Protein AF-A0A9P6XIR1-F1 (afdb_monomer_lite)

Organism: Rhizopus oryzae (NCBI:txid64495)

pLDDT: mean 89.81, std 10.38, range [41.34, 97.56]

Radius of gyration: 14.55 Å; chains: 1; bounding box: 37×26×43 Å

Foldseek 3Di:
DLLVVLVVLLVVLDDPPDDDDPCVVVLSSLLSVLLLCVVVDPDCVVNVVSCVVCCVPDPPVRSVVSNVVSCVSSVVPSDDDPVNVVVVCVVCVVVVVPPPD

Secondary structure (DSSP, 8-state):
-HHHHHHHHHHHHS-TT----TTHHHHHHHHHHHHHHHHH-SSSHHHHHHHHHHTTT--HHHHHHHHHHHHHHTTT-----HHHHHHHHHHTHHHHT----

Structure (mmCIF, N/CA/C/O backbone):
data_AF-A0A9P6XIR1-F1
#
_entry.id   AF-A0A9P6XIR1-F1
#
loop_
_atom_site.group_PDB
_atom_site.id
_atom_site.type_symbol
_atom_site.label_atom_id
_atom_site.label_alt_id
_atom_site.label_comp_id
_atom_site.label_asym_id
_atom_site.label_entity_id
_atom_site.label_seq_id
_atom_site.pdbx_PDB_ins_code
_atom_site.Cartn_x
_atom_site.Cartn_y
_atom_site.Cartn_z
_atom_site.occupancy
_atom_site.B_iso_or_equiv
_atom_site.auth_seq_id
_atom_site.auth_comp_id
_atom_site.auth_asym_id
_atom_site.auth_atom_id
_atom_site.pdbx_PDB_model_num
ATOM 1 N N . MET A 1 1 ? 5.616 4.585 -8.630 1.00 89.31 1 MET A N 1
ATOM 2 C CA . MET A 1 1 ? 4.996 3.580 -9.525 1.00 89.31 1 MET A CA 1
ATOM 3 C C . MET A 1 1 ? 4.527 2.338 -8.784 1.00 89.31 1 MET A C 1
ATOM 5 O O . MET A 1 1 ? 3.332 2.093 -8.794 1.00 89.31 1 MET A O 1
ATOM 9 N N . VAL A 1 2 ? 5.398 1.601 -8.084 1.00 94.94 2 VAL A N 1
ATOM 10 C CA . VAL A 1 2 ? 5.014 0.354 -7.381 1.00 94.94 2 VAL A CA 1
ATOM 11 C C . VAL A 1 2 ? 3.833 0.530 -6.414 1.00 94.94 2 VAL A C 1
ATOM 13 O O . VAL A 1 2 ? 2.899 -0.262 -6.452 1.00 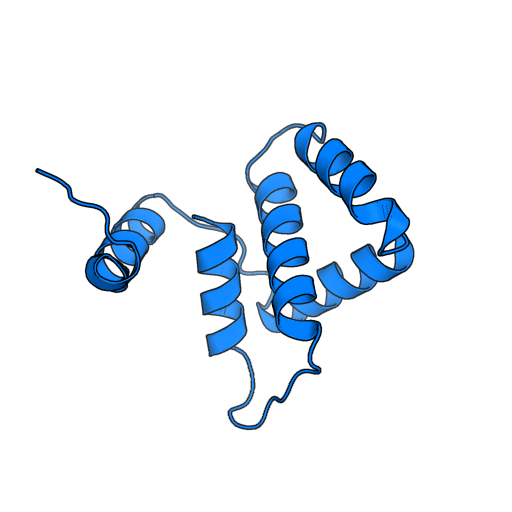94.94 2 VAL A O 1
ATOM 16 N N . ALA A 1 3 ? 3.791 1.619 -5.638 1.00 96.25 3 ALA A N 1
ATOM 17 C CA . ALA A 1 3 ? 2.642 1.926 -4.778 1.00 96.25 3 ALA A CA 1
ATOM 18 C C . ALA A 1 3 ? 1.307 2.059 -5.550 1.00 96.25 3 ALA A C 1
ATOM 20 O O . ALA A 1 3 ? 0.266 1.632 -5.061 1.00 96.25 3 ALA A O 1
ATOM 21 N N . LEU A 1 4 ? 1.319 2.604 -6.773 1.00 94.94 4 LEU A N 1
ATOM 22 C CA . LEU A 1 4 ? 0.113 2.715 -7.607 1.00 94.94 4 LEU A CA 1
ATOM 23 C C . LEU A 1 4 ? -0.330 1.348 -8.136 1.00 94.94 4 LEU A C 1
ATOM 25 O O . LEU A 1 4 ? -1.519 1.047 -8.122 1.00 94.94 4 LEU A O 1
ATOM 29 N N . ILE A 1 5 ? 0.625 0.495 -8.517 1.00 96.38 5 ILE A N 1
ATOM 30 C CA . ILE A 1 5 ? 0.353 -0.898 -8.895 1.00 96.38 5 ILE A CA 1
ATOM 31 C C . ILE A 1 5 ? -0.263 -1.657 -7.711 1.00 96.38 5 ILE A C 1
ATOM 33 O O . ILE A 1 5 ? -1.222 -2.407 -7.880 1.00 96.38 5 ILE A O 1
ATOM 37 N N . TYR A 1 6 ? 0.223 -1.433 -6.487 1.00 97.56 6 TYR A N 1
ATOM 38 C CA . TYR A 1 6 ? -0.378 -2.024 -5.287 1.00 97.56 6 TYR A CA 1
ATOM 39 C C . TYR A 1 6 ? -1.820 -1.562 -5.072 1.00 97.56 6 TYR A C 1
ATOM 41 O O . TYR A 1 6 ? -2.672 -2.382 -4.729 1.00 97.56 6 TYR A O 1
ATOM 49 N N . LEU A 1 7 ? -2.116 -0.280 -5.297 1.00 96.12 7 LEU A N 1
ATOM 50 C CA . LEU A 1 7 ? -3.484 0.237 -5.217 1.00 96.12 7 LEU A CA 1
ATOM 51 C C . LEU A 1 7 ? -4.398 -0.357 -6.289 1.00 96.12 7 LEU A C 1
ATOM 53 O O . LEU A 1 7 ? -5.549 -0.673 -5.988 1.00 96.12 7 LEU A O 1
ATOM 57 N N . ASP A 1 8 ? -3.900 -0.558 -7.506 1.00 94.69 8 ASP A N 1
ATOM 58 C CA . ASP A 1 8 ? -4.673 -1.197 -8.571 1.00 94.69 8 ASP A CA 1
ATOM 59 C C . ASP A 1 8 ? -4.972 -2.676 -8.259 1.00 94.69 8 ASP A C 1
ATOM 61 O O . ASP A 1 8 ? -6.119 -3.130 -8.351 1.00 94.69 8 ASP A O 1
ATOM 65 N N . ARG A 1 9 ? -3.975 -3.410 -7.742 1.00 95.94 9 ARG A N 1
ATOM 66 C CA . ARG A 1 9 ? -4.146 -4.782 -7.227 1.00 95.94 9 ARG A CA 1
ATOM 67 C C . ARG A 1 9 ? -5.173 -4.840 -6.100 1.00 95.94 9 ARG A C 1
ATOM 69 O O . ARG A 1 9 ? -6.013 -5.744 -6.081 1.00 95.94 9 ARG A O 1
ATOM 76 N N . LEU A 1 10 ? -5.119 -3.889 -5.168 1.00 95.44 10 LEU A N 1
ATOM 77 C CA . LEU A 1 10 ? -6.073 -3.784 -4.070 1.00 95.44 10 LEU A CA 1
ATOM 78 C C . LEU A 1 10 ? -7.487 -3.552 -4.610 1.00 95.44 10 LEU A C 1
ATOM 80 O O . LEU A 1 10 ? -8.390 -4.322 -4.292 1.00 95.44 10 LEU A O 1
ATOM 84 N N . LYS A 1 11 ? -7.670 -2.546 -5.472 1.00 92.69 11 LYS A N 1
ATOM 85 C CA . LYS A 1 11 ? -8.960 -2.207 -6.089 1.00 92.69 11 LYS A CA 1
ATOM 86 C C . LYS A 1 11 ? -9.571 -3.404 -6.819 1.00 92.69 11 LYS A C 1
ATOM 88 O O . LYS A 1 11 ? -10.756 -3.675 -6.646 1.00 92.69 11 LYS A O 1
ATOM 93 N N . SER A 1 12 ? -8.761 -4.147 -7.568 1.00 93.00 12 SER A N 1
ATOM 94 C CA . SER A 1 12 ? -9.186 -5.354 -8.291 1.00 93.00 12 SER A CA 1
ATOM 95 C C . SER A 1 12 ? -9.509 -6.542 -7.374 1.00 93.00 12 SER A C 1
ATOM 97 O O . SER A 1 12 ? -10.244 -7.446 -7.769 1.00 93.00 12 SER A O 1
ATOM 99 N N . SER A 1 13 ? -8.980 -6.549 -6.147 1.00 93.31 13 SER A N 1
ATOM 100 C CA . SER A 1 13 ? -9.205 -7.606 -5.150 1.00 93.31 13 SER A CA 1
ATOM 101 C C . SER A 1 13 ? -10.387 -7.317 -4.217 1.00 93.31 13 SER A C 1
ATOM 103 O O . SER A 1 13 ? -10.835 -8.214 -3.500 1.00 93.31 13 SER A O 1
ATOM 105 N N . LEU A 1 14 ? -10.903 -6.085 -4.211 1.00 90.69 14 LEU A N 1
ATOM 106 C CA . LEU A 1 14 ? -12.034 -5.689 -3.379 1.00 90.69 14 LEU A CA 1
ATOM 107 C C . LEU A 1 14 ? -13.378 -6.149 -3.980 1.00 90.69 14 LEU A C 1
ATOM 109 O O . LEU A 1 14 ? -13.586 -6.085 -5.195 1.00 90.69 14 LEU A O 1
ATOM 113 N N . PRO A 1 15 ? -14.342 -6.574 -3.143 1.00 89.19 15 PRO A N 1
ATOM 114 C CA . PRO A 1 15 ? -15.718 -6.787 -3.577 1.00 89.19 15 PRO A CA 1
ATOM 115 C C . PRO A 1 15 ? -16.327 -5.543 -4.241 1.00 89.19 15 PRO A C 1
ATOM 117 O O . PRO A 1 15 ? -16.119 -4.416 -3.803 1.00 89.19 15 PRO A O 1
ATOM 120 N N . ARG A 1 16 ? -17.204 -5.740 -5.235 1.00 82.50 16 ARG A N 1
ATOM 121 C CA . ARG A 1 16 ? -17.880 -4.647 -5.975 1.00 82.50 16 ARG A CA 1
ATOM 122 C C . ARG A 1 16 ? -18.664 -3.647 -5.107 1.00 82.50 16 ARG A C 1
ATOM 124 O O . ARG A 1 16 ? -19.015 -2.581 -5.593 1.00 82.50 16 ARG A O 1
ATOM 131 N N . LYS A 1 17 ? -18.988 -4.005 -3.860 1.00 84.94 17 LYS A N 1
ATOM 132 C CA . LYS A 1 17 ? -19.746 -3.173 -2.910 1.00 84.94 17 LYS A CA 1
ATOM 133 C C . LYS A 1 17 ? -18.886 -2.618 -1.771 1.00 84.94 17 LYS A C 1
ATOM 135 O O . LYS A 1 17 ? -19.438 -2.119 -0.797 1.00 84.94 17 LYS A O 1
ATOM 140 N N . SER A 1 18 ? -17.563 -2.734 -1.857 1.00 85.19 18 SER A N 1
ATOM 141 C CA . SER A 1 18 ? -16.669 -2.134 -0.872 1.00 85.19 18 SER A CA 1
ATOM 142 C C . SER A 1 18 ? -16.837 -0.618 -0.869 1.00 85.19 18 SER A C 1
ATOM 144 O O . SER A 1 18 ? -16.721 0.029 -1.908 1.00 85.19 18 SER A O 1
ATOM 146 N N . GLN A 1 19 ? -17.112 -0.067 0.308 1.00 83.56 19 GLN A N 1
ATOM 147 C CA . GLN A 1 19 ? -17.168 1.368 0.547 1.00 83.56 19 GLN A CA 1
ATOM 148 C C . GLN A 1 19 ? -16.174 1.700 1.650 1.00 83.56 19 GLN A C 1
ATOM 150 O O . GLN A 1 19 ? -16.110 1.003 2.661 1.00 83.56 19 GLN A O 1
ATOM 155 N N . GLY A 1 20 ? -15.363 2.723 1.402 1.00 85.38 20 GLY A N 1
ATOM 156 C CA . GLY A 1 20 ? -14.474 3.296 2.399 1.00 85.38 20 GLY A CA 1
ATOM 157 C C . GLY A 1 20 ? -15.112 4.510 3.059 1.00 85.38 20 GLY A C 1
ATOM 158 O O . GLY A 1 20 ? -16.084 5.077 2.558 1.00 85.38 20 GLY A O 1
ATOM 159 N N . GLU A 1 21 ? -14.520 4.925 4.165 1.00 89.56 21 GLU A N 1
ATOM 160 C CA . GLU A 1 21 ? -14.771 6.226 4.773 1.00 89.56 21 GLU A CA 1
ATOM 161 C C . GLU A 1 21 ? -14.031 7.330 3.999 1.00 89.56 21 GLU A C 1
ATOM 163 O O . GLU A 1 21 ? -13.185 7.055 3.142 1.00 89.56 21 GLU A O 1
ATOM 168 N N . PHE A 1 22 ? -14.321 8.595 4.317 1.00 87.88 22 PHE A N 1
ATOM 169 C CA . PHE A 1 22 ? -13.699 9.759 3.671 1.00 87.88 22 PHE A CA 1
ATOM 170 C C . PHE A 1 22 ? -12.163 9.702 3.679 1.00 87.88 22 PHE A C 1
ATOM 172 O O . PHE A 1 22 ? -11.518 10.104 2.713 1.00 87.88 22 PHE A O 1
ATOM 179 N N . ASP A 1 23 ? -11.573 9.166 4.747 1.00 87.88 23 ASP A N 1
ATOM 180 C CA . ASP A 1 23 ? -10.125 9.108 4.910 1.00 87.88 23 ASP A CA 1
ATOM 181 C C . ASP A 1 23 ? -9.467 7.851 4.304 1.00 87.88 23 ASP A C 1
ATOM 183 O O . ASP A 1 23 ? -8.237 7.756 4.210 1.00 87.88 23 ASP A O 1
ATOM 187 N N . THR A 1 24 ? -10.277 6.886 3.855 1.00 90.56 24 THR A N 1
ATOM 188 C CA . THR A 1 24 ? -9.806 5.576 3.391 1.00 90.56 24 THR A CA 1
ATOM 189 C C . THR A 1 24 ? -8.844 5.679 2.206 1.00 90.56 24 THR A C 1
ATOM 191 O O . THR A 1 24 ? -7.809 5.016 2.250 1.00 90.56 24 THR A O 1
ATOM 194 N N . PRO A 1 25 ? -9.077 6.516 1.174 1.00 90.44 25 PRO A N 1
ATOM 195 C CA . PRO A 1 25 ? -8.123 6.656 0.074 1.00 90.44 25 PRO A CA 1
ATOM 196 C C . PRO A 1 25 ? -6.726 7.098 0.537 1.00 90.44 25 PRO A C 1
ATOM 198 O O . PRO A 1 25 ? -5.728 6.570 0.047 1.00 90.44 25 PRO A O 1
ATOM 201 N N . TYR A 1 26 ? -6.640 8.008 1.516 1.00 90.50 26 TYR A N 1
ATOM 202 C CA . TYR A 1 26 ? -5.359 8.479 2.054 1.00 90.50 26 TYR A CA 1
ATOM 203 C C . TYR A 1 26 ? -4.650 7.383 2.851 1.00 90.50 26 TYR A C 1
ATOM 205 O O . TYR A 1 26 ? -3.456 7.159 2.654 1.00 90.50 26 TYR A O 1
ATOM 213 N N . LYS A 1 27 ? -5.391 6.648 3.693 1.00 92.38 27 LYS A N 1
ATOM 214 C CA . LYS A 1 27 ? -4.881 5.476 4.423 1.00 92.38 27 LYS A CA 1
ATOM 215 C C . LYS A 1 27 ? -4.299 4.436 3.467 1.00 92.38 27 LYS A C 1
ATOM 217 O O . LYS A 1 27 ? -3.174 3.982 3.657 1.00 92.38 27 LYS A O 1
ATOM 222 N N 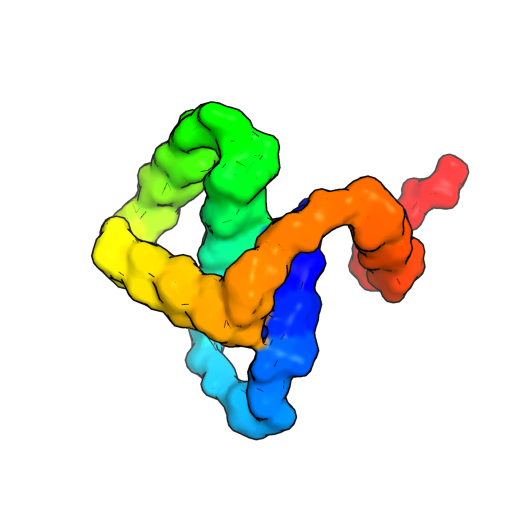. LEU A 1 28 ? -5.042 4.096 2.414 1.00 94.75 28 LEU A N 1
ATOM 223 C CA . LEU A 1 28 ? -4.610 3.122 1.412 1.00 94.75 28 LEU A CA 1
ATOM 224 C C . LEU A 1 28 ? -3.359 3.587 0.665 1.00 94.75 28 LEU A C 1
ATOM 226 O O . LEU A 1 28 ? -2.442 2.792 0.465 1.00 94.75 28 LEU A O 1
ATOM 230 N N . PHE A 1 29 ? -3.299 4.865 0.283 1.00 94.62 29 PHE A N 1
ATOM 231 C CA . PHE A 1 29 ? -2.134 5.425 -0.397 1.00 94.62 29 PHE A CA 1
ATOM 232 C C . PHE A 1 29 ? -0.881 5.393 0.488 1.00 94.62 29 PHE A C 1
ATOM 234 O O . PHE A 1 29 ? 0.162 4.919 0.042 1.00 94.62 29 PHE A O 1
ATOM 241 N N . ILE A 1 30 ? -0.987 5.816 1.752 1.00 93.94 30 ILE A N 1
ATOM 242 C CA . ILE A 1 30 ? 0.133 5.794 2.708 1.00 93.94 30 ILE A CA 1
ATOM 243 C C . ILE A 1 30 ? 0.660 4.367 2.894 1.00 93.94 30 ILE A C 1
ATOM 245 O O . ILE A 1 30 ? 1.865 4.139 2.799 1.00 93.94 30 ILE A O 1
ATOM 249 N N . VAL A 1 31 ? -0.232 3.395 3.101 1.00 96.00 31 VAL A N 1
ATOM 250 C CA . VAL A 1 31 ? 0.152 1.985 3.275 1.00 96.00 31 VAL A CA 1
ATOM 251 C C . VAL A 1 31 ? 0.839 1.443 2.028 1.00 96.00 31 VAL A C 1
ATOM 253 O O . VAL A 1 31 ? 1.862 0.771 2.137 1.00 96.00 31 VAL A O 1
ATOM 256 N N . ALA A 1 32 ? 0.323 1.760 0.840 1.00 97.12 32 ALA A N 1
ATOM 257 C CA . ALA A 1 32 ? 0.931 1.329 -0.412 1.00 97.12 32 ALA A CA 1
ATOM 258 C C . ALA A 1 32 ? 2.352 1.892 -0.591 1.00 97.12 32 ALA A C 1
ATOM 260 O O . ALA A 1 32 ? 3.225 1.182 -1.090 1.00 97.12 32 ALA A O 1
ATOM 261 N N . VAL A 1 33 ? 2.601 3.136 -0.163 1.00 95.12 33 VAL A N 1
ATOM 262 C CA . VAL A 1 33 ? 3.937 3.756 -0.186 1.00 95.12 33 VAL A CA 1
ATOM 263 C C . VAL A 1 33 ? 4.880 3.079 0.810 1.00 95.12 33 VAL A C 1
ATOM 265 O O . VAL A 1 33 ? 5.981 2.698 0.420 1.00 95.12 33 VAL A O 1
ATOM 268 N N . VAL A 1 34 ? 4.446 2.857 2.054 1.00 94.75 34 VAL A N 1
ATOM 269 C CA . VAL A 1 34 ? 5.262 2.175 3.078 1.00 94.75 34 VAL A CA 1
ATOM 270 C C . VAL A 1 34 ? 5.632 0.759 2.631 1.00 94.75 34 VAL A C 1
ATOM 272 O O . VAL A 1 34 ? 6.799 0.379 2.700 1.00 94.75 34 VAL A O 1
ATOM 275 N N . LEU A 1 35 ? 4.668 -0.011 2.114 1.00 95.81 35 LEU A N 1
ATOM 276 C CA . LEU A 1 35 ? 4.923 -1.357 1.595 1.00 95.81 35 LEU A CA 1
ATOM 277 C C . LEU A 1 35 ? 5.857 -1.347 0.380 1.00 95.81 35 LEU A C 1
ATOM 279 O O . LEU A 1 35 ? 6.649 -2.271 0.220 1.00 95.81 35 LEU A O 1
ATOM 283 N N . ALA A 1 36 ? 5.766 -0.335 -0.487 1.00 95.31 36 ALA A N 1
ATOM 284 C CA . ALA A 1 36 ? 6.664 -0.211 -1.631 1.00 95.31 36 ALA A CA 1
ATOM 285 C C . ALA A 1 36 ? 8.106 0.055 -1.178 1.00 95.31 36 ALA A C 1
ATOM 287 O O . ALA A 1 36 ? 9.001 -0.649 -1.638 1.00 95.31 36 ALA A O 1
ATOM 288 N N . SER A 1 37 ? 8.327 0.990 -0.247 1.00 93.44 37 SER A N 1
ATOM 289 C CA . SER A 1 37 ? 9.663 1.248 0.311 1.00 93.44 37 SER A CA 1
ATOM 290 C C . SER A 1 37 ? 10.237 0.010 0.999 1.00 93.44 37 SER A C 1
ATOM 292 O O . SER A 1 37 ? 11.332 -0.409 0.648 1.00 93.44 37 SER A O 1
ATOM 294 N N . LYS A 1 38 ? 9.467 -0.664 1.868 1.00 92.31 38 LYS A N 1
ATOM 295 C CA . LYS A 1 38 ? 9.904 -1.900 2.552 1.00 92.31 38 LYS A CA 1
ATOM 296 C C . LYS A 1 38 ? 10.255 -3.057 1.611 1.00 92.31 38 LYS A C 1
ATOM 298 O O . LYS A 1 38 ? 10.972 -3.963 2.016 1.00 92.31 38 LYS A O 1
ATOM 303 N N . PHE A 1 39 ? 9.672 -3.098 0.412 1.00 91.50 39 PHE A N 1
ATOM 304 C CA . PHE A 1 39 ? 9.856 -4.215 -0.519 1.00 91.50 39 PHE A CA 1
ATOM 305 C C . PHE A 1 39 ? 10.946 -3.958 -1.566 1.00 91.50 39 PHE A C 1
ATOM 307 O O . PHE A 1 39 ? 11.544 -4.908 -2.062 1.00 91.50 39 PHE A O 1
ATOM 314 N N . ILE A 1 40 ? 11.160 -2.697 -1.952 1.00 89.06 40 ILE A N 1
ATOM 315 C CA . ILE A 1 40 ? 12.117 -2.316 -3.003 1.00 89.06 40 ILE A CA 1
ATOM 316 C C . ILE A 1 40 ? 13.483 -1.980 -2.413 1.00 89.06 40 ILE A C 1
ATOM 318 O O . ILE A 1 40 ? 14.499 -2.216 -3.062 1.00 89.06 40 ILE A O 1
ATOM 322 N N . GLU A 1 41 ? 13.503 -1.368 -1.234 1.00 87.38 41 GLU A N 1
ATOM 323 C CA . GLU A 1 41 ? 14.731 -0.887 -0.621 1.00 87.38 41 GLU A CA 1
ATOM 324 C C . GLU A 1 41 ? 15.328 -1.955 0.293 1.00 87.38 41 GLU A C 1
ATOM 326 O O . GLU A 1 41 ? 14.624 -2.591 1.074 1.00 87.38 41 GLU A O 1
ATOM 331 N N . ASP A 1 42 ? 16.650 -2.112 0.226 1.00 87.19 42 ASP A N 1
ATOM 332 C CA . ASP A 1 42 ? 17.396 -3.009 1.115 1.00 87.19 42 ASP A CA 1
ATOM 333 C C . ASP A 1 42 ? 17.646 -2.387 2.505 1.00 87.19 42 ASP A C 1
ATOM 335 O O . ASP A 1 42 ? 18.166 -3.054 3.402 1.00 87.19 42 ASP A O 1
ATOM 339 N N . SER A 1 43 ? 17.312 -1.101 2.693 1.00 89.62 43 SER A N 1
ATOM 340 C CA . SER A 1 43 ? 17.460 -0.381 3.960 1.00 89.62 43 SER A CA 1
ATOM 341 C C . SER A 1 43 ? 16.133 0.174 4.475 1.00 89.62 43 SER A C 1
ATOM 343 O O . SER A 1 43 ? 15.200 0.457 3.728 1.00 89.62 43 SER A O 1
ATOM 345 N N . ASP A 1 44 ? 16.064 0.383 5.789 1.00 86.62 44 ASP A N 1
ATOM 346 C CA . ASP A 1 44 ? 14.868 0.902 6.455 1.00 86.62 44 ASP A CA 1
ATOM 347 C C . ASP A 1 44 ? 14.818 2.439 6.507 1.00 86.62 44 ASP A C 1
ATOM 349 O O . ASP A 1 44 ? 13.983 3.002 7.215 1.00 86.62 44 ASP A O 1
ATOM 353 N N . ASP A 1 45 ? 15.717 3.158 5.833 1.00 89.38 45 ASP A N 1
ATOM 354 C CA . ASP A 1 45 ? 15.856 4.609 6.019 1.00 89.38 45 ASP A CA 1
ATOM 355 C C . ASP A 1 45 ? 14.624 5.377 5.539 1.00 89.38 45 ASP A C 1
ATOM 357 O O . ASP A 1 45 ? 14.035 6.134 6.315 1.00 89.38 45 ASP A O 1
ATOM 361 N N . VAL A 1 46 ? 14.171 5.130 4.307 1.00 88.75 46 VAL A N 1
ATOM 362 C CA . VAL A 1 46 ? 12.984 5.805 3.759 1.00 88.75 46 VAL A CA 1
ATOM 363 C C . VAL A 1 46 ? 11.735 5.372 4.508 1.00 88.75 46 VAL A C 1
ATOM 365 O O . VAL A 1 46 ? 10.916 6.214 4.877 1.00 88.75 46 VAL A O 1
ATOM 368 N N . THR A 1 47 ? 11.619 4.080 4.819 1.00 88.81 47 THR A N 1
ATOM 369 C CA . THR A 1 47 ? 10.534 3.554 5.652 1.00 88.81 47 THR A CA 1
ATOM 370 C C . THR A 1 47 ? 10.476 4.299 6.989 1.00 88.81 47 THR A C 1
ATOM 372 O O . THR A 1 47 ? 9.427 4.835 7.348 1.00 88.81 47 THR A O 1
ATOM 375 N N . ARG A 1 48 ? 11.596 4.433 7.710 1.00 90.81 48 ARG A N 1
ATOM 376 C CA . ARG A 1 48 ? 11.662 5.182 8.976 1.00 90.81 48 ARG A CA 1
ATOM 377 C C . ARG A 1 48 ? 11.306 6.656 8.804 1.00 90.81 48 ARG A C 1
ATOM 379 O O . ARG A 1 48 ? 10.578 7.196 9.639 1.00 90.81 48 ARG A O 1
ATOM 386 N N . SER A 1 49 ? 11.761 7.300 7.731 1.00 91.44 49 SER A N 1
ATOM 387 C CA . SER A 1 49 ? 11.392 8.684 7.417 1.00 91.44 49 SER A CA 1
ATOM 388 C C . SER A 1 49 ? 9.888 8.843 7.185 1.00 91.44 49 SER A C 1
ATOM 390 O O . SER A 1 49 ? 9.287 9.758 7.750 1.00 91.44 49 SER A O 1
ATOM 392 N N . ILE A 1 50 ? 9.256 7.935 6.433 1.00 90.56 50 ILE A N 1
ATOM 393 C CA . ILE A 1 50 ? 7.803 7.943 6.209 1.00 90.56 50 ILE A CA 1
ATOM 394 C C . ILE A 1 50 ? 7.063 7.729 7.531 1.00 90.56 50 ILE A C 1
ATOM 396 O O . ILE A 1 50 ? 6.156 8.495 7.848 1.00 90.56 50 ILE A O 1
ATOM 400 N N . HIS A 1 51 ? 7.472 6.736 8.325 1.00 90.44 51 HIS A N 1
ATOM 401 C CA . HIS A 1 51 ? 6.893 6.462 9.643 1.00 90.44 51 HIS A CA 1
ATOM 402 C C . HIS A 1 51 ? 6.971 7.683 10.574 1.00 90.44 51 HIS A C 1
ATOM 404 O O . HIS A 1 51 ? 5.996 7.999 11.251 1.00 90.44 51 HIS A O 1
ATOM 410 N N . SER A 1 52 ? 8.103 8.392 10.589 1.00 92.12 52 SER A N 1
ATOM 411 C CA . SER A 1 52 ? 8.266 9.628 11.362 1.00 92.12 52 SER A CA 1
ATOM 412 C C . SER A 1 52 ? 7.298 10.716 10.889 1.00 92.12 52 SER A C 1
ATOM 414 O O . SER A 1 52 ? 6.594 11.317 11.704 1.00 92.12 52 SER A O 1
ATOM 416 N N . PHE A 1 53 ? 7.184 10.903 9.571 1.00 91.75 53 PHE A N 1
ATOM 417 C CA . PHE A 1 53 ? 6.304 11.900 8.961 1.00 91.75 53 PHE A CA 1
ATOM 418 C C . PHE A 1 53 ? 4.817 11.671 9.276 1.00 91.75 53 PHE A C 1
ATOM 420 O O . PHE A 1 53 ? 4.088 12.628 9.523 1.00 91.75 53 PHE A O 1
ATOM 427 N N . ILE A 1 54 ? 4.365 10.414 9.311 1.00 91.38 54 ILE A N 1
ATOM 428 C CA . ILE A 1 54 ? 2.955 10.066 9.565 1.00 91.38 54 ILE A CA 1
ATOM 429 C C . ILE A 1 54 ? 2.630 9.819 11.045 1.00 91.38 54 ILE A C 1
ATOM 431 O O . ILE A 1 54 ? 1.458 9.673 11.386 1.00 91.38 54 ILE A O 1
ATOM 435 N N . SER A 1 55 ? 3.636 9.783 11.924 1.00 91.75 55 SER A N 1
ATOM 436 C CA . SER A 1 55 ? 3.460 9.510 13.359 1.00 91.75 55 SER A CA 1
ATOM 437 C C . SER A 1 55 ? 2.488 10.442 14.105 1.00 91.75 55 SER A C 1
ATOM 439 O O . SER A 1 55 ? 1.861 9.969 15.054 1.00 91.75 55 SER A O 1
ATOM 441 N N . PRO A 1 56 ? 2.274 11.716 13.702 1.00 93.31 56 PRO A N 1
ATOM 442 C CA . PRO A 1 56 ? 1.241 12.552 14.319 1.00 93.31 56 PRO A CA 1
ATOM 443 C C . PRO A 1 56 ? -0.191 12.135 13.953 1.00 93.31 56 PRO A C 1
ATOM 445 O O . PRO A 1 56 ? -1.132 12.568 14.613 1.00 93.31 56 PRO A O 1
ATOM 448 N N . LEU A 1 57 ? -0.363 11.349 12.885 1.00 90.69 57 LEU A N 1
ATOM 449 C CA . LEU A 1 57 ? -1.664 10.926 12.361 1.00 90.69 57 LEU A CA 1
ATOM 450 C C . LEU A 1 57 ? -2.003 9.484 12.743 1.00 90.69 57 LEU A C 1
ATOM 452 O O . LEU A 1 57 ? -3.166 9.185 12.992 1.00 90.69 57 LEU A O 1
ATOM 456 N N . TYR A 1 58 ? -0.999 8.603 12.779 1.00 91.19 58 TYR A N 1
ATOM 457 C CA . TYR A 1 58 ? -1.175 7.180 13.055 1.00 91.19 58 TYR A CA 1
ATOM 458 C C . TYR A 1 58 ? -0.093 6.674 14.001 1.00 91.19 58 TYR A C 1
ATOM 460 O O . TYR A 1 58 ? 1.103 6.893 13.791 1.00 91.19 58 TYR A O 1
ATOM 468 N N . SER A 1 59 ? -0.503 5.917 15.013 1.00 92.00 59 SER A N 1
ATOM 469 C CA . SER A 1 59 ? 0.425 5.155 15.839 1.00 92.00 59 SER A CA 1
ATOM 470 C C . SER A 1 59 ? 1.075 4.023 15.036 1.00 92.00 59 SER A C 1
ATOM 472 O O . SER A 1 59 ? 0.528 3.513 14.055 1.00 92.00 59 SER A O 1
ATOM 474 N N . ALA A 1 60 ? 2.235 3.550 15.501 1.00 90.38 60 ALA A N 1
ATOM 475 C CA . ALA A 1 60 ? 2.906 2.400 14.891 1.00 90.38 60 ALA A CA 1
ATOM 476 C C . ALA A 1 60 ? 2.012 1.145 14.858 1.00 90.38 60 ALA A C 1
ATOM 478 O O . ALA A 1 60 ? 2.106 0.340 13.935 1.00 90.38 60 ALA A O 1
ATOM 479 N N . ARG A 1 61 ? 1.131 0.979 15.854 1.00 93.75 61 ARG A N 1
ATOM 480 C CA . ARG A 1 61 ? 0.186 -0.141 15.904 1.00 93.75 61 ARG A CA 1
ATOM 481 C C . ARG A 1 61 ? -0.860 -0.038 14.798 1.00 93.75 61 ARG A C 1
ATOM 483 O O . ARG A 1 61 ? -1.039 -1.005 14.068 1.00 93.75 61 ARG A O 1
ATOM 490 N N . GLU A 1 62 ? -1.496 1.122 14.657 1.00 93.19 62 GLU A N 1
ATOM 491 C CA . GLU A 1 62 ? -2.504 1.352 13.616 1.00 93.19 62 GLU A CA 1
ATOM 492 C C . GLU A 1 62 ? -1.915 1.146 12.224 1.00 93.19 62 GLU A C 1
ATOM 494 O O . GLU A 1 62 ? -2.516 0.459 11.401 1.00 93.19 62 GLU A O 1
ATOM 499 N N . LEU A 1 63 ? -0.705 1.657 11.981 1.00 92.75 63 LEU A N 1
ATOM 500 C CA . LEU A 1 63 ? -0.049 1.457 10.695 1.00 92.75 63 LEU A CA 1
ATOM 501 C C . LEU A 1 63 ? 0.224 -0.025 10.418 1.00 92.75 63 LEU A C 1
ATOM 503 O O . LEU A 1 63 ? -0.084 -0.511 9.334 1.00 92.75 63 LEU A O 1
ATOM 507 N N . ASN A 1 64 ? 0.729 -0.764 11.408 1.00 93.62 64 ASN A N 1
ATOM 508 C CA . ASN A 1 64 ? 0.961 -2.200 11.267 1.00 93.62 64 ASN A CA 1
ATOM 509 C C . ASN A 1 64 ? -0.340 -2.967 10.969 1.00 93.62 64 ASN A C 1
ATOM 511 O O . ASN A 1 64 ? -0.330 -3.905 10.169 1.00 93.62 64 ASN A O 1
ATOM 515 N N . ASP A 1 65 ? -1.457 -2.585 11.589 1.00 95.75 65 ASP A N 1
ATOM 516 C CA . ASP A 1 65 ? -2.767 -3.200 11.345 1.00 95.75 65 ASP A CA 1
ATOM 517 C C . ASP A 1 65 ? -3.289 -2.872 9.934 1.00 95.75 65 ASP A C 1
ATOM 519 O O . ASP A 1 65 ? -3.824 -3.744 9.235 1.00 95.75 65 ASP A O 1
ATOM 523 N N . MET A 1 66 ? -3.062 -1.641 9.469 1.00 95.12 66 MET A N 1
ATOM 524 C CA . MET A 1 66 ? -3.375 -1.207 8.107 1.00 95.12 66 MET A CA 1
ATOM 525 C C . MET A 1 66 ? -2.532 -1.953 7.060 1.00 95.12 66 MET A C 1
ATOM 527 O O . MET A 1 66 ? -3.082 -2.454 6.077 1.00 95.12 66 MET A O 1
ATOM 531 N N . GLU A 1 67 ? -1.225 -2.102 7.288 1.00 95.81 67 GLU A N 1
ATOM 532 C CA . GLU A 1 67 ? -0.322 -2.882 6.433 1.00 95.81 67 GLU A CA 1
ATOM 533 C C . GLU A 1 67 ? -0.765 -4.345 6.344 1.00 95.81 67 GLU A C 1
ATOM 535 O O . GLU A 1 67 ? -0.925 -4.880 5.246 1.00 95.81 67 GLU A O 1
ATOM 540 N N . ARG A 1 68 ? -1.040 -4.993 7.483 1.00 97.00 68 ARG A N 1
ATOM 541 C CA . ARG A 1 68 ? -1.518 -6.388 7.525 1.00 97.00 68 ARG A CA 1
ATOM 542 C C . ARG A 1 68 ? -2.818 -6.571 6.749 1.00 97.00 68 ARG A C 1
ATOM 544 O O . ARG A 1 68 ? -2.946 -7.535 5.993 1.00 97.00 68 ARG A O 1
ATOM 551 N N . SER A 1 69 ? -3.760 -5.646 6.911 1.00 95.69 69 SER A N 1
ATOM 552 C CA . SER A 1 69 ? -5.045 -5.679 6.207 1.00 95.69 69 SER A CA 1
ATOM 553 C C . SER A 1 69 ? -4.860 -5.543 4.695 1.00 95.69 69 SER A C 1
ATOM 555 O O . SER A 1 69 ? -5.433 -6.316 3.927 1.00 95.69 69 SER A O 1
ATOM 557 N N . PHE A 1 70 ? -4.002 -4.617 4.260 1.00 96.81 70 PHE A N 1
ATOM 558 C CA . PHE A 1 70 ? -3.662 -4.441 2.850 1.00 96.81 70 PHE A CA 1
ATOM 559 C C . PHE A 1 70 ? -3.041 -5.716 2.265 1.00 96.81 70 PHE A C 1
ATOM 561 O O . PHE A 1 70 ? -3.504 -6.214 1.236 1.00 96.81 70 PHE A O 1
ATOM 568 N N . LEU A 1 71 ? -2.036 -6.281 2.946 1.00 97.44 71 LEU A N 1
ATOM 569 C CA . LEU A 1 71 ? -1.337 -7.505 2.536 1.00 97.44 71 LEU A CA 1
ATOM 570 C C . LEU A 1 71 ? -2.283 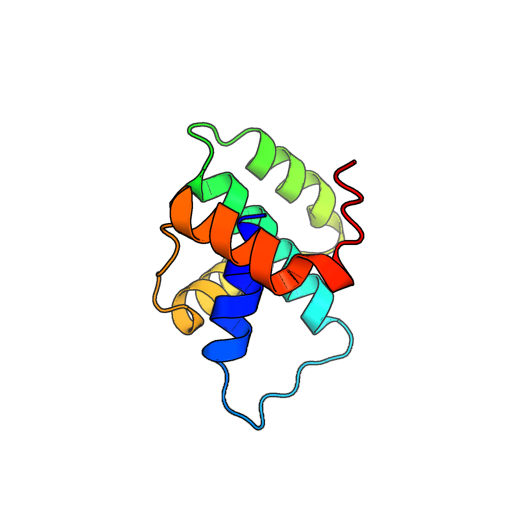-8.697 2.387 1.00 97.44 71 LEU A C 1
ATOM 572 O O . LEU A 1 71 ? -2.160 -9.459 1.424 1.00 97.44 71 LEU A O 1
ATOM 5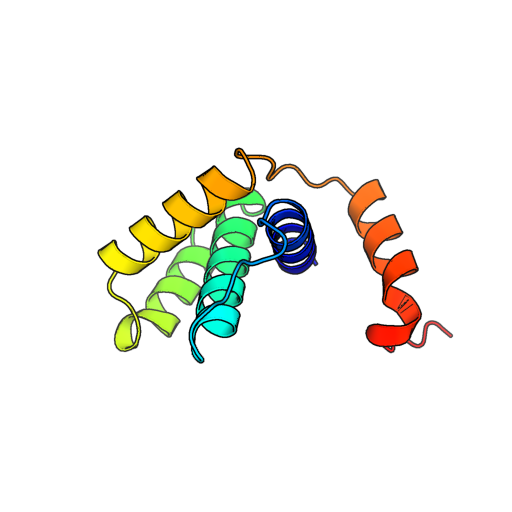76 N N . ALA A 1 72 ? -3.242 -8.838 3.303 1.00 96.75 72 ALA A N 1
ATOM 577 C CA . ALA A 1 72 ? -4.252 -9.886 3.241 1.00 96.75 72 ALA A CA 1
ATOM 578 C C . ALA A 1 72 ? -5.134 -9.753 1.989 1.00 96.75 72 ALA A C 1
ATOM 580 O O . ALA A 1 72 ? -5.367 -10.745 1.295 1.00 96.75 72 ALA A O 1
ATOM 581 N N . ILE A 1 73 ? -5.570 -8.532 1.6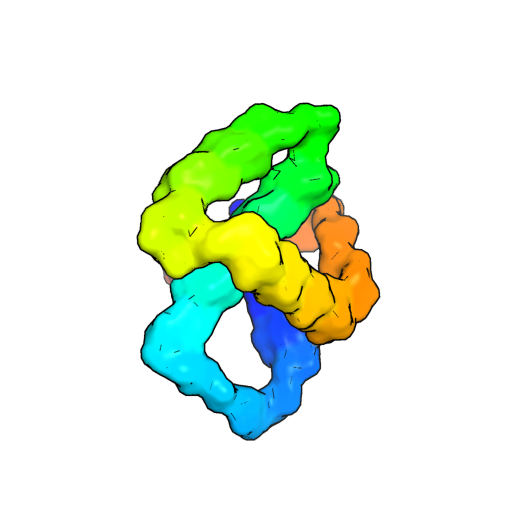56 1.00 95.56 73 ILE A N 1
ATOM 582 C CA . ILE A 1 73 ? -6.419 -8.273 0.482 1.00 95.56 73 ILE A CA 1
ATOM 583 C C . ILE A 1 73 ? -5.662 -8.575 -0.815 1.00 95.56 73 ILE A C 1
ATOM 585 O O . ILE A 1 73 ? -6.185 -9.282 -1.677 1.00 95.56 73 ILE A O 1
ATOM 589 N N . VAL A 1 74 ? -4.413 -8.114 -0.944 1.00 96.06 74 VAL A N 1
ATOM 590 C CA . VAL A 1 74 ? -3.586 -8.390 -2.137 1.00 96.06 74 VAL A CA 1
ATOM 591 C C . VAL A 1 74 ? -2.958 -9.788 -2.131 1.00 96.06 74 VAL A C 1
ATOM 593 O O . VAL A 1 74 ? -2.207 -10.135 -3.044 1.00 96.06 74 VAL A O 1
ATOM 596 N N . LYS A 1 75 ? -3.255 -10.612 -1.117 1.00 96.50 75 LYS A N 1
ATOM 597 C CA . LYS A 1 75 ? -2.735 -11.978 -0.946 1.00 96.50 75 LYS A CA 1
ATOM 598 C C . LYS A 1 75 ? -1.206 -12.040 -1.034 1.00 96.50 75 LYS A C 1
ATOM 600 O O . LYS A 1 75 ? -0.664 -12.931 -1.685 1.00 96.50 75 LYS A O 1
ATOM 605 N N . TYR A 1 76 ? -0.526 -11.066 -0.426 1.00 95.88 76 TYR A N 1
ATOM 606 C CA . TYR A 1 76 ? 0.938 -10.925 -0.428 1.00 95.88 76 TYR A CA 1
ATOM 607 C C . TYR A 1 76 ? 1.584 -10.837 -1.825 1.00 95.88 76 TYR A C 1
ATOM 609 O O . TYR A 1 76 ? 2.798 -10.987 -1.964 1.00 95.88 76 TYR A O 1
ATOM 617 N N . LYS A 1 77 ? 0.808 -10.551 -2.879 1.00 95.38 77 LYS A N 1
ATOM 618 C CA . LYS A 1 77 ? 1.335 -10.315 -4.227 1.00 95.38 77 LYS A CA 1
ATOM 619 C C . LYS A 1 77 ? 1.956 -8.920 -4.290 1.00 95.38 77 LYS A C 1
ATOM 621 O O . LYS A 1 77 ? 1.310 -7.976 -4.739 1.00 95.38 77 LYS A O 1
ATOM 626 N N . LEU A 1 78 ? 3.193 -8.796 -3.808 1.00 95.06 78 LEU A N 1
ATOM 627 C CA . LEU A 1 78 ? 3.972 -7.550 -3.803 1.00 95.06 78 LEU A CA 1
ATOM 628 C C . LEU A 1 78 ? 5.059 -7.506 -4.874 1.00 95.06 78 LEU A C 1
ATOM 630 O O . LEU A 1 78 ? 5.443 -6.430 -5.303 1.00 95.06 78 LEU A O 1
ATOM 634 N N . TYR A 1 79 ? 5.520 -8.653 -5.370 1.00 95.44 79 TYR A N 1
ATOM 635 C CA . TYR A 1 79 ? 6.518 -8.654 -6.434 1.00 95.44 79 TYR A CA 1
ATOM 636 C C . TYR A 1 79 ? 6.010 -7.875 -7.655 1.00 95.44 79 TYR A C 1
ATOM 638 O O . TYR A 1 79 ? 4.894 -8.116 -8.122 1.00 95.44 79 TYR A O 1
ATOM 646 N N . VAL A 1 80 ? 6.814 -6.925 -8.128 1.00 95.44 80 VAL A N 1
ATOM 647 C CA . VAL A 1 80 ? 6.573 -6.113 -9.324 1.00 95.44 80 VAL A CA 1
ATOM 648 C C . VAL A 1 80 ? 7.862 -6.121 -10.128 1.00 95.44 80 VAL A C 1
ATOM 650 O O . VAL A 1 80 ? 8.929 -5.817 -9.597 1.00 95.44 80 VAL A O 1
ATOM 653 N N . ASN A 1 81 ? 7.768 -6.479 -11.403 1.00 94.69 81 ASN A N 1
ATOM 654 C CA . ASN A 1 81 ? 8.910 -6.472 -12.312 1.00 94.69 81 ASN A CA 1
ATOM 655 C C . ASN A 1 81 ? 8.847 -5.273 -13.272 1.00 94.69 81 ASN A C 1
ATOM 657 O O . ASN A 1 81 ? 7.841 -4.572 -13.361 1.00 94.69 81 ASN A O 1
ATOM 661 N N . LEU A 1 82 ? 9.933 -5.042 -14.012 1.00 93.94 82 LEU A N 1
ATOM 662 C CA . LEU A 1 82 ? 10.031 -3.907 -14.937 1.00 93.94 82 LEU A CA 1
ATOM 663 C C . LEU A 1 82 ? 9.011 -3.968 -16.084 1.00 93.94 82 LEU A C 1
ATOM 665 O O . LEU A 1 82 ? 8.538 -2.924 -16.520 1.00 93.94 82 LEU A O 1
ATOM 669 N N . VAL A 1 83 ? 8.650 -5.170 -16.546 1.00 96.06 83 VAL A N 1
ATOM 670 C CA . VAL A 1 83 ? 7.651 -5.357 -17.613 1.00 96.06 83 VAL A CA 1
ATOM 671 C C . VAL A 1 83 ? 6.275 -4.894 -17.142 1.00 96.06 83 VAL A C 1
ATOM 673 O O . VAL A 1 83 ? 5.572 -4.199 -17.867 1.00 96.06 83 VAL A O 1
ATOM 676 N N . GLU A 1 84 ? 5.905 -5.230 -15.909 1.00 95.25 84 GLU A N 1
ATOM 677 C CA . GLU A 1 84 ? 4.658 -4.781 -15.296 1.00 95.25 84 GLU A CA 1
ATOM 678 C C . GLU A 1 84 ? 4.641 -3.264 -15.093 1.00 95.25 84 GLU A C 1
ATOM 680 O O . GLU A 1 84 ? 3.617 -2.633 -15.336 1.00 95.25 84 GLU A O 1
ATOM 685 N N . VAL A 1 85 ? 5.766 -2.658 -14.699 1.00 93.94 85 VAL A N 1
ATOM 686 C CA . VAL A 1 85 ? 5.865 -1.194 -14.576 1.00 93.94 85 VAL A CA 1
ATOM 687 C C . VAL A 1 85 ? 5.671 -0.510 -15.929 1.00 93.94 85 VAL A C 1
ATOM 689 O O . VAL A 1 85 ? 4.890 0.436 -16.016 1.00 93.94 85 VAL A O 1
ATOM 692 N N . ASP A 1 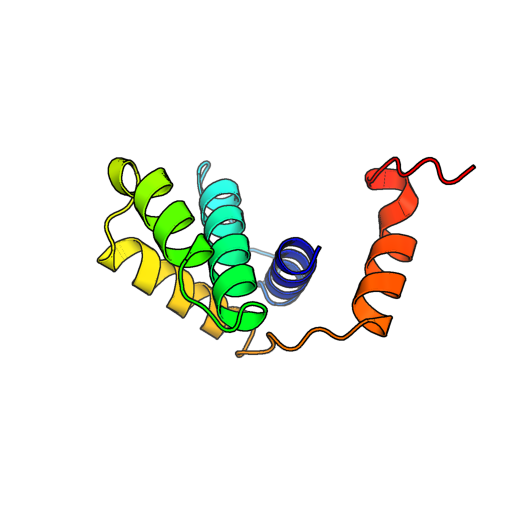86 ? 6.349 -0.983 -16.976 1.00 93.44 86 ASP A N 1
ATOM 693 C CA . ASP A 1 86 ? 6.217 -0.442 -18.334 1.00 93.44 86 ASP A CA 1
ATOM 694 C C . ASP A 1 86 ? 4.776 -0.565 -18.852 1.00 93.44 86 ASP A C 1
ATOM 696 O O . ASP A 1 86 ? 4.205 0.411 -19.343 1.00 93.44 86 ASP A O 1
ATOM 700 N N . GLN A 1 87 ? 4.151 -1.730 -18.659 1.00 93.56 87 GLN A N 1
ATOM 701 C CA . GLN A 1 87 ? 2.755 -1.942 -19.032 1.00 93.56 87 GLN A CA 1
ATOM 702 C C . GLN A 1 87 ? 1.817 -1.011 -18.257 1.00 93.56 87 GLN A C 1
ATOM 704 O O . GLN A 1 87 ? 0.977 -0.347 -18.859 1.00 93.56 87 GLN A O 1
ATOM 709 N N . PHE A 1 88 ? 2.008 -0.885 -16.942 1.00 93.38 88 PHE A N 1
ATOM 710 C CA . PHE A 1 88 ? 1.192 -0.007 -16.110 1.00 93.38 88 PHE A CA 1
ATOM 711 C C . PHE A 1 88 ? 1.277 1.458 -16.559 1.00 93.38 88 PHE A C 1
ATOM 713 O O . PHE A 1 88 ? 0.259 2.151 -16.587 1.00 93.38 88 PHE A O 1
ATOM 720 N N . VAL A 1 89 ? 2.467 1.937 -16.939 1.00 91.62 89 VAL A N 1
ATOM 721 C CA . VAL A 1 89 ? 2.658 3.302 -17.460 1.00 91.62 89 VAL A CA 1
ATOM 722 C C . VAL A 1 89 ? 1.951 3.488 -18.801 1.00 91.62 89 VAL A C 1
ATOM 724 O O . VAL A 1 89 ? 1.313 4.521 -19.000 1.00 91.62 89 VAL A O 1
ATOM 727 N N . LYS A 1 90 ? 2.028 2.504 -19.704 1.00 90.56 90 LYS A N 1
ATOM 728 C CA . LYS A 1 90 ? 1.324 2.541 -20.997 1.00 90.56 90 LYS A CA 1
ATOM 729 C C . LYS A 1 90 ? -0.190 2.597 -20.812 1.00 90.56 90 LYS A C 1
ATOM 731 O O . LYS A 1 90 ? -0.832 3.450 -21.418 1.00 90.56 90 LYS A O 1
ATOM 736 N N . ASP A 1 91 ? -0.731 1.757 -19.934 1.00 90.69 91 ASP A N 1
ATOM 737 C CA . ASP A 1 91 ? -2.174 1.655 -19.682 1.00 90.69 91 ASP A CA 1
ATOM 738 C C . ASP A 1 91 ? -2.759 2.927 -19.048 1.00 90.69 91 ASP A C 1
ATOM 740 O O . ASP A 1 91 ? -3.933 3.239 -19.236 1.00 90.69 91 ASP A O 1
ATOM 744 N N . HIS A 1 92 ? -1.940 3.685 -18.316 1.00 88.81 92 HIS A N 1
ATOM 745 C CA . HIS A 1 92 ? -2.360 4.899 -17.610 1.00 88.81 92 HIS A CA 1
ATOM 746 C C . HIS A 1 92 ? -1.793 6.186 -18.223 1.00 88.81 92 HIS A C 1
ATOM 748 O O . HIS A 1 92 ? -1.898 7.249 -17.606 1.00 88.81 92 HIS A O 1
ATOM 754 N N . LYS A 1 93 ? -1.200 6.120 -19.423 1.00 80.94 93 LYS A N 1
ATOM 755 C CA . LYS A 1 93 ? -0.494 7.244 -20.059 1.00 80.94 93 LYS A CA 1
ATOM 756 C C . LYS A 1 93 ? -1.360 8.503 -20.160 1.00 80.94 93 LYS A C 1
ATOM 758 O O . LYS A 1 93 ? -0.889 9.587 -19.822 1.00 80.94 93 LYS A O 1
ATOM 763 N N . ASP A 1 94 ? -2.626 8.335 -20.537 1.00 79.31 94 ASP A N 1
ATOM 764 C CA . ASP A 1 94 ? -3.582 9.435 -20.717 1.00 79.31 94 ASP A CA 1
ATOM 765 C C . ASP A 1 94 ? -3.926 10.145 -19.398 1.00 79.31 94 ASP A C 1
ATOM 767 O O . ASP A 1 94 ? -4.136 11.354 -19.373 1.00 79.31 94 ASP A O 1
ATOM 771 N N . PHE A 1 95 ? -3.950 9.414 -18.279 1.00 76.69 95 PHE A N 1
ATOM 772 C CA . PHE A 1 95 ? -4.210 9.984 -16.951 1.00 76.69 95 PHE A CA 1
ATOM 773 C C . PHE A 1 95 ? -2.963 10.594 -16.318 1.00 76.69 95 PHE A C 1
ATOM 775 O O . PHE A 1 95 ? -3.059 11.537 -15.534 1.00 76.69 95 PHE A O 1
ATOM 782 N N . LEU A 1 96 ? -1.795 10.030 -16.618 1.00 68.38 96 LEU A N 1
ATOM 783 C CA . LEU A 1 96 ? -0.538 10.434 -16.006 1.00 68.38 96 LEU A CA 1
ATOM 784 C C . LEU A 1 96 ? 0.082 11.670 -16.672 1.00 68.38 96 LEU A C 1
ATOM 786 O O . LEU A 1 96 ? 1.055 12.191 -16.133 1.00 68.38 96 LEU A O 1
ATOM 790 N N . ASN A 1 97 ? -0.466 12.154 -17.798 1.00 63.62 97 ASN A N 1
ATOM 791 C CA . ASN A 1 97 ? 0.046 13.313 -18.543 1.00 63.62 97 ASN A CA 1
ATOM 792 C C . ASN A 1 97 ? 1.574 13.274 -18.730 1.00 63.62 97 ASN A C 1
ATOM 794 O O . ASN A 1 97 ? 2.242 14.309 -18.732 1.00 63.62 97 ASN A O 1
ATOM 798 N N . PHE A 1 98 ? 2.150 12.080 -18.889 1.00 56.34 98 PHE A N 1
ATOM 799 C CA . PHE A 1 98 ? 3.539 11.969 -19.302 1.00 56.34 98 PHE A CA 1
ATOM 800 C C . PHE A 1 98 ? 3.600 12.320 -20.788 1.00 56.34 98 PHE A C 1
ATOM 802 O O . PHE A 1 98 ? 3.430 11.461 -21.658 1.00 56.34 98 PHE A O 1
ATOM 809 N N . ALA A 1 99 ? 3.795 13.608 -21.068 1.00 41.34 99 ALA A N 1
ATOM 810 C CA . ALA A 1 99 ? 4.282 14.080 -22.350 1.00 41.34 99 ALA A CA 1
ATOM 811 C C . ALA A 1 99 ? 5.677 13.476 -22.551 1.00 41.34 99 ALA A C 1
ATOM 813 O O . ALA A 1 99 ? 6.671 13.967 -22.023 1.00 41.34 99 ALA A O 1
ATOM 814 N N . PHE A 1 100 ? 5.724 12.335 -23.228 1.00 46.47 100 PHE A N 1
ATOM 815 C CA . PHE A 1 100 ? 6.945 11.868 -23.859 1.00 46.47 100 PHE A CA 1
ATOM 816 C C . PHE A 1 100 ? 6.920 12.445 -25.274 1.00 46.47 100 PHE A C 1
ATOM 818 O O . PHE A 1 100 ? 6.217 11.900 -26.129 1.00 46.47 100 PHE A O 1
ATOM 825 N N . ASP A 1 101 ? 7.602 13.580 -25.446 1.00 42.00 101 ASP A N 1
ATOM 826 C CA . ASP A 1 101 ? 8.120 14.031 -26.745 1.00 42.00 101 ASP A CA 1
ATOM 827 C C . ASP A 1 101 ? 9.321 13.160 -27.151 1.00 42.00 101 ASP A C 1
ATOM 829 O O . ASP A 1 101 ? 10.116 12.790 -26.250 1.00 42.00 101 ASP A O 1
#

InterPro domains:
  IPR013922 Cyclin PHO80-like [PF08613] (1-78)
  IPR013922 Cyclin PHO80-like [PTHR15615] (1-88)
  IPR036915 Cyclin-like superfamily [SSF47954] (2-78)

Sequence (101 aa):
MVALIYLDRLKSSLPRKSQGEFDTPYKLFIVAVVLASKFIEDSDDVTRSIHSFISPLYSARELNDMERSFLAIVKYKLYVNLVEVDQFVKDHKDFLNFAFD